Protein AF-A0A6P7U406-F1 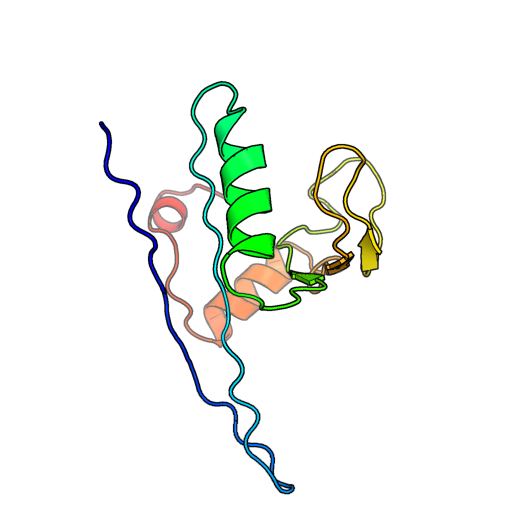(afdb_monomer_lite)

Foldseek 3Di:
DDDDDLDQPDFDFDDDPDDDGDGDRDRDDDDDDDPDDPVVLVVQVCVCPVPVDPAAADEDQDELPPDPDDDDQWDFDDPSHPGHIYHHPCHPPDPVNVVCVCVVVVPDDDCVVVVVDD

Organism: NCBI:txid2607531

Radius of gyration: 17.2 Å; chains: 1; bounding box: 44×40×39 Å

Secondary structure (DSSP, 8-state):
------------PPPPSSS---------------S--HHHHHHHHHHHHTT-----EEE----TTSSSSPPPSEEEPPTTS-S-EEE-TTTT--HHHHHHHHHHTTPPPPTTTTTT--

Sequence (118 aa):
MSAWKRQLVKSTNLTSSAGSLSKIEILILHISTGPEFPELTNFIQESFTKDNRKIKAVFMGTRGDDFEYSIAPFMPCDEGWPPLIRVNPILSWNYREVWNFIERYNIDQCQLYEMGFT

pLDDT: mean 71.99, std 19.68, range [31.45, 96.0]

Structure (mmCIF, N/CA/C/O backbone):
data_AF-A0A6P7U406-F1
#
_entry.id   AF-A0A6P7U406-F1
#
loop_
_atom_site.group_PDB
_atom_site.id
_atom_site.type_symbol
_atom_site.label_atom_id
_atom_site.label_alt_id
_atom_site.label_comp_id
_atom_site.label_asym_id
_atom_site.label_entity_id
_atom_site.label_seq_id
_atom_site.pdbx_PDB_ins_code
_atom_site.Cartn_x
_atom_site.Cartn_y
_atom_site.Cartn_z
_atom_site.occupancy
_atom_site.B_iso_or_equiv
_atom_site.auth_seq_id
_atom_site.auth_comp_id
_atom_site.auth_asym_id
_atom_site.auth_atom_id
_atom_site.pdbx_PDB_model_num
ATOM 1 N N . MET A 1 1 ? 5.596 28.192 9.012 1.00 35.38 1 MET A N 1
ATOM 2 C CA . MET A 1 1 ? 4.151 28.083 8.716 1.00 35.38 1 MET A CA 1
ATOM 3 C C . MET A 1 1 ? 3.992 27.565 7.298 1.00 35.38 1 MET A C 1
ATOM 5 O O . MET A 1 1 ? 4.041 28.347 6.361 1.00 35.38 1 MET A O 1
ATOM 9 N N . SER A 1 2 ? 3.850 26.255 7.133 1.00 31.45 2 SER A N 1
ATOM 10 C CA . SER A 1 2 ? 3.459 25.628 5.870 1.00 31.45 2 SER A CA 1
ATOM 11 C C . SER A 1 2 ? 2.228 24.777 6.161 1.00 31.45 2 SER A C 1
ATOM 13 O O . SER A 1 2 ? 2.194 23.989 7.104 1.00 31.45 2 SER A O 1
ATOM 15 N N . ALA A 1 3 ? 1.160 25.070 5.428 1.00 34.19 3 ALA A N 1
ATOM 16 C CA . ALA A 1 3 ? -0.174 24.551 5.653 1.00 34.19 3 ALA A CA 1
ATOM 17 C C . ALA A 1 3 ? -0.263 23.091 5.190 1.00 34.19 3 ALA A C 1
ATOM 19 O O . ALA A 1 3 ? -0.351 22.818 3.995 1.00 34.19 3 ALA A O 1
ATOM 20 N N . TRP A 1 4 ? -0.269 22.151 6.131 1.00 42.72 4 TRP A N 1
ATOM 21 C CA . TRP A 1 4 ? -0.556 20.751 5.833 1.00 42.72 4 TRP A CA 1
ATOM 22 C C . TRP A 1 4 ? -2.070 20.569 5.698 1.00 42.72 4 TRP A C 1
ATOM 24 O O . TRP A 1 4 ? -2.823 20.711 6.663 1.00 42.72 4 TRP A O 1
ATOM 34 N N . LYS A 1 5 ? -2.540 20.288 4.478 1.00 37.06 5 LYS A N 1
ATOM 35 C CA . LYS A 1 5 ? -3.949 19.976 4.223 1.00 37.06 5 LYS A CA 1
ATOM 36 C C . LYS A 1 5 ? -4.204 18.510 4.555 1.00 37.06 5 LYS A C 1
ATOM 38 O O . LYS A 1 5 ? -3.790 17.617 3.825 1.00 37.06 5 LYS A O 1
ATOM 43 N N . ARG A 1 6 ? -4.947 18.269 5.636 1.00 38.03 6 ARG A N 1
ATOM 44 C CA . ARG A 1 6 ? -5.640 16.999 5.871 1.00 38.03 6 ARG A CA 1
ATOM 45 C C . ARG A 1 6 ? -6.598 16.786 4.699 1.00 38.03 6 ARG A C 1
ATOM 47 O O . ARG A 1 6 ? -7.628 17.452 4.626 1.00 38.03 6 ARG A O 1
ATOM 54 N N . GLN A 1 7 ? -6.248 15.917 3.759 1.00 39.59 7 GLN A N 1
ATOM 55 C CA . GLN A 1 7 ? -7.119 15.625 2.628 1.00 39.59 7 GLN A CA 1
ATOM 56 C C . GLN A 1 7 ? -7.875 14.331 2.925 1.00 39.59 7 GLN A C 1
ATOM 58 O O . GLN A 1 7 ? -7.326 13.236 2.866 1.00 39.59 7 GLN A O 1
ATOM 63 N N . LEU A 1 8 ? -9.149 14.461 3.302 1.00 39.56 8 LEU A N 1
ATOM 64 C CA . LEU A 1 8 ? -10.094 13.346 3.270 1.00 39.56 8 LEU A CA 1
ATOM 65 C C . LEU A 1 8 ? -10.323 13.009 1.797 1.00 39.56 8 LEU A C 1
ATOM 67 O O . LEU A 1 8 ? -11.054 13.717 1.109 1.00 39.56 8 LEU A O 1
ATOM 71 N N . VAL A 1 9 ? -9.642 11.981 1.294 1.00 44.50 9 VAL A N 1
ATOM 72 C CA . VAL A 1 9 ? -9.626 11.718 -0.152 1.00 44.50 9 VAL A CA 1
ATOM 73 C C . VAL A 1 9 ? -10.913 11.055 -0.652 1.00 44.50 9 VAL A C 1
ATOM 75 O O . VAL A 1 9 ? -11.228 11.257 -1.815 1.00 44.50 9 VAL A O 1
ATOM 78 N N . LYS A 1 10 ? -11.707 10.364 0.182 1.00 44.69 10 LYS A N 1
ATOM 79 C CA . LYS A 1 10 ? -13.120 9.992 -0.076 1.00 44.69 10 LYS A CA 1
ATOM 80 C C . LYS A 1 10 ? -13.668 9.195 1.116 1.00 44.69 10 LYS A C 1
ATOM 82 O O . LYS A 1 10 ? -12.959 8.370 1.679 1.00 44.69 10 LYS A O 1
ATOM 87 N N . SER A 1 11 ? -14.935 9.405 1.477 1.00 42.41 11 SER A N 1
ATOM 88 C CA . SER A 1 11 ? -15.695 8.448 2.299 1.00 42.41 11 SER A CA 1
ATOM 89 C C . SER A 1 11 ? -16.702 7.739 1.398 1.00 42.41 11 SER A C 1
ATOM 91 O O . SER A 1 11 ? -17.264 8.354 0.494 1.00 42.41 11 SER A O 1
ATOM 93 N N . THR A 1 12 ? -16.884 6.437 1.581 1.00 41.16 12 THR A N 1
ATOM 94 C CA . THR A 1 12 ? -17.837 5.637 0.806 1.00 41.16 12 THR A CA 1
ATOM 95 C C . THR A 1 12 ? -18.588 4.732 1.760 1.00 41.16 12 THR A C 1
ATOM 97 O O . THR A 1 12 ? -17.993 4.095 2.624 1.00 41.16 12 THR A O 1
ATOM 100 N N . ASN A 1 13 ? -19.908 4.701 1.611 1.00 37.94 13 ASN A N 1
ATOM 101 C CA . ASN A 1 13 ? -20.766 3.810 2.373 1.00 37.94 13 ASN A CA 1
ATOM 102 C C . ASN A 1 13 ? -20.755 2.435 1.695 1.00 37.94 13 ASN A C 1
ATOM 104 O O . ASN A 1 13 ? -21.105 2.333 0.522 1.00 37.94 13 ASN A O 1
ATOM 108 N N . LEU A 1 14 ? -20.368 1.389 2.424 1.00 44.31 14 LEU A N 1
ATOM 109 C CA . LEU A 1 14 ? -20.543 0.004 1.989 1.00 44.31 14 LEU A CA 1
ATOM 110 C C . LEU A 1 14 ? -21.817 -0.549 2.636 1.00 44.31 14 LEU A C 1
ATOM 112 O O . LEU A 1 14 ? -22.000 -0.445 3.848 1.00 44.31 14 LEU A O 1
ATOM 116 N N . THR A 1 15 ? -22.720 -1.104 1.830 1.00 40.94 15 THR A N 1
ATOM 117 C CA . THR A 1 15 ? -23.987 -1.679 2.301 1.00 40.94 15 THR A CA 1
ATOM 118 C C . THR A 1 15 ? -23.813 -3.153 2.661 1.00 40.94 15 THR A C 1
ATOM 120 O O . THR A 1 15 ? -23.488 -3.965 1.798 1.00 40.94 15 THR A O 1
ATOM 123 N N . SER A 1 16 ? -24.077 -3.502 3.921 1.00 45.66 16 SER A N 1
ATOM 124 C CA . SER A 1 16 ? -24.303 -4.883 4.369 1.00 45.66 16 SER A CA 1
ATOM 125 C C . SER A 1 16 ? -25.785 -5.238 4.207 1.00 45.66 16 SER A C 1
ATOM 127 O O . SER A 1 16 ? -26.651 -4.434 4.550 1.00 45.66 16 SER A O 1
ATOM 129 N N . SER A 1 17 ? -26.086 -6.449 3.727 1.00 50.19 17 SER A N 1
ATOM 130 C CA . SER A 1 17 ? -27.452 -6.984 3.602 1.00 50.19 17 SER A CA 1
ATOM 131 C C . SER A 1 17 ? -28.094 -7.383 4.940 1.00 50.19 17 SER A C 1
ATOM 133 O O . SER A 1 17 ? -29.232 -7.845 4.955 1.00 50.19 17 SER A O 1
ATOM 135 N N . ALA A 1 18 ? -27.398 -7.210 6.066 1.00 52.69 18 ALA A N 1
ATOM 136 C CA . ALA A 1 18 ? -27.909 -7.504 7.398 1.00 52.69 18 ALA A CA 1
ATOM 137 C C . ALA A 1 18 ? -27.656 -6.315 8.340 1.00 52.69 18 ALA A C 1
ATOM 139 O O . ALA A 1 18 ? -26.512 -6.030 8.678 1.00 52.69 18 ALA A O 1
ATOM 140 N N . GLY A 1 19 ? -28.746 -5.632 8.712 1.00 50.22 19 GLY A N 1
ATOM 141 C CA . GLY A 1 19 ? -28.960 -4.832 9.928 1.00 50.22 19 GLY A CA 1
ATOM 142 C C . GLY A 1 19 ? -27.799 -4.018 10.526 1.00 50.22 19 GLY A C 1
ATOM 143 O O . GLY A 1 19 ? -26.870 -4.570 11.098 1.00 50.22 19 GLY A O 1
ATOM 144 N N . SER A 1 20 ? -28.001 -2.694 10.567 1.00 47.62 20 SER A N 1
ATOM 145 C CA . SER A 1 20 ? -27.141 -1.632 11.127 1.00 47.62 20 SER A CA 1
ATOM 146 C C . SER A 1 20 ? -25.948 -1.225 10.251 1.00 47.62 20 SER A C 1
ATOM 148 O O . SER A 1 20 ? -24.982 -1.959 10.063 1.00 47.62 20 SER A O 1
ATOM 150 N N . LEU A 1 21 ? -26.031 -0.002 9.714 1.00 47.56 21 LEU A N 1
ATOM 151 C CA . LEU A 1 21 ? -24.989 0.645 8.919 1.00 47.56 21 LEU A CA 1
ATOM 152 C C . LEU A 1 21 ? -23.843 1.080 9.838 1.00 47.56 21 LEU A C 1
ATOM 154 O O . LEU A 1 21 ? -23.896 2.147 10.450 1.00 47.56 21 LEU A O 1
ATOM 158 N N . SER A 1 22 ? -22.775 0.292 9.911 1.00 54.91 22 SER A N 1
ATOM 159 C CA . SER A 1 22 ? -21.491 0.813 10.368 1.00 54.91 22 SER A CA 1
ATOM 160 C C . SER A 1 22 ? -20.854 1.598 9.218 1.00 54.91 22 SER A C 1
ATOM 162 O O . SER A 1 22 ? -20.462 1.049 8.191 1.00 54.91 22 SER A O 1
ATOM 164 N N . LYS A 1 23 ? -20.781 2.923 9.364 1.00 57.81 23 LYS A N 1
ATOM 165 C CA . LYS A 1 23 ? -20.050 3.782 8.428 1.00 57.81 23 LYS A CA 1
ATOM 166 C C . LYS A 1 23 ? -18.564 3.410 8.486 1.00 57.81 23 LYS A C 1
ATOM 168 O O . LYS A 1 23 ? -17.930 3.585 9.524 1.00 57.81 23 LYS A O 1
ATOM 173 N N . ILE A 1 24 ? -18.014 2.901 7.385 1.00 60.81 24 ILE A N 1
ATOM 174 C CA . ILE A 1 24 ? -16.574 2.655 7.249 1.00 60.81 24 ILE A CA 1
ATOM 175 C C . ILE A 1 24 ? -15.941 3.928 6.685 1.00 60.81 24 ILE A C 1
ATOM 177 O O . ILE A 1 24 ? -16.192 4.315 5.546 1.00 60.81 24 ILE A O 1
ATOM 181 N N . GLU A 1 25 ? -15.128 4.603 7.492 1.00 64.50 25 GLU A N 1
ATOM 182 C CA . GLU A 1 25 ? -14.325 5.737 7.039 1.00 64.50 25 GLU A CA 1
ATOM 183 C C . GLU A 1 25 ? -12.909 5.259 6.722 1.00 64.50 25 GLU A C 1
ATOM 185 O O . GLU A 1 25 ? -12.168 4.856 7.618 1.00 64.50 25 GLU A O 1
AT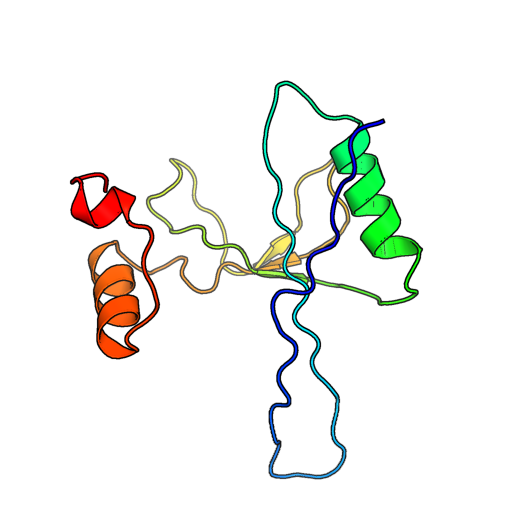OM 190 N N . ILE A 1 26 ? -12.529 5.308 5.442 1.00 65.94 26 ILE A N 1
ATOM 191 C CA . ILE A 1 26 ? -11.154 5.035 5.020 1.00 65.94 26 ILE A CA 1
ATOM 192 C C . ILE A 1 26 ? -10.332 6.297 5.274 1.00 65.94 26 ILE A C 1
ATOM 194 O O . ILE A 1 26 ? -10.532 7.332 4.635 1.00 65.94 26 ILE A O 1
ATOM 198 N N . LEU A 1 27 ? -9.408 6.215 6.228 1.00 67.50 27 LEU A N 1
ATOM 199 C CA . LEU A 1 27 ? -8.415 7.255 6.454 1.00 67.50 27 LEU A CA 1
ATOM 200 C C . LEU A 1 27 ? -7.209 6.977 5.553 1.00 67.50 27 LEU A C 1
ATOM 202 O O . LEU A 1 27 ? -6.539 5.961 5.718 1.00 67.50 27 LEU A O 1
ATOM 206 N N . ILE A 1 28 ? -6.934 7.881 4.614 1.00 68.69 28 ILE A N 1
ATOM 207 C CA . ILE A 1 28 ? -5.723 7.834 3.792 1.00 68.69 28 ILE A CA 1
ATOM 208 C C . ILE A 1 28 ? -4.679 8.729 4.450 1.00 68.69 28 ILE A C 1
ATOM 210 O O . ILE A 1 28 ? -4.902 9.927 4.632 1.00 68.69 28 ILE A O 1
ATOM 214 N N . LEU A 1 29 ? -3.548 8.132 4.813 1.00 66.12 29 LEU A N 1
ATOM 215 C CA . LEU A 1 29 ? -2.376 8.842 5.294 1.00 66.12 29 LEU A CA 1
ATOM 216 C C . LEU A 1 29 ? -1.358 8.926 4.157 1.00 66.12 29 LEU A C 1
ATOM 218 O O . LEU A 1 29 ? -0.819 7.910 3.735 1.00 66.12 29 LEU A O 1
ATOM 222 N N . HIS A 1 30 ? -1.103 10.138 3.670 1.00 65.50 30 HIS A N 1
ATOM 223 C CA . HIS A 1 30 ? -0.039 10.409 2.712 1.00 65.50 30 HIS A CA 1
ATOM 224 C C . HIS A 1 30 ? 1.126 11.090 3.431 1.00 65.50 30 HIS A C 1
ATOM 226 O O . HIS A 1 30 ? 0.952 12.164 4.010 1.00 65.50 30 HIS A O 1
ATOM 232 N N . ILE A 1 31 ? 2.301 10.464 3.396 1.00 63.25 31 ILE A N 1
ATOM 233 C CA . ILE A 1 31 ? 3.533 11.002 3.975 1.00 63.25 31 ILE A CA 1
ATOM 234 C C . ILE A 1 31 ? 4.393 11.493 2.813 1.00 63.25 31 ILE A C 1
ATOM 236 O O . ILE A 1 31 ? 4.906 10.693 2.039 1.00 63.25 31 ILE A O 1
ATOM 240 N N . SER A 1 32 ? 4.533 12.812 2.677 1.00 54.66 32 SER A N 1
ATOM 241 C CA . SER A 1 32 ? 5.446 13.418 1.703 1.00 54.66 32 SER A CA 1
ATOM 242 C C . SER A 1 32 ? 6.791 13.645 2.382 1.00 54.66 32 SER A C 1
ATOM 244 O O . SER A 1 32 ? 6.872 14.426 3.328 1.00 54.66 32 SER A O 1
ATOM 246 N N . THR A 1 33 ? 7.845 12.972 1.930 1.00 55.75 33 THR A N 1
ATOM 247 C CA . THR A 1 33 ? 9.172 13.070 2.550 1.00 55.75 33 THR A CA 1
ATOM 248 C C . THR A 1 33 ? 9.946 14.307 2.080 1.00 55.75 33 THR A C 1
ATOM 250 O O . THR A 1 33 ? 10.140 14.506 0.883 1.00 55.75 33 THR A O 1
ATOM 253 N N . GLY A 1 34 ? 10.436 15.092 3.041 1.00 54.91 34 GLY A N 1
ATOM 254 C CA . GLY A 1 34 ? 11.758 15.743 3.023 1.00 54.91 34 GLY A CA 1
ATOM 255 C C . GLY A 1 34 ? 12.670 15.076 4.082 1.00 54.91 34 GLY A C 1
ATOM 256 O O . GLY A 1 34 ? 12.240 14.079 4.667 1.00 54.91 34 GLY A O 1
ATOM 257 N N . PRO A 1 35 ? 13.892 15.577 4.353 1.00 46.16 35 PRO A N 1
ATOM 258 C CA . PRO A 1 35 ? 14.841 14.912 5.252 1.00 46.16 35 PRO A CA 1
ATOM 259 C C . PRO A 1 35 ? 14.358 14.982 6.710 1.00 46.16 35 PRO A C 1
ATOM 261 O O . PRO A 1 35 ? 14.094 16.074 7.191 1.00 46.16 35 PRO A O 1
ATOM 264 N N . GLU A 1 36 ? 14.243 13.813 7.353 1.00 51.97 36 GLU A N 1
ATOM 265 C CA . GLU A 1 36 ? 13.954 13.533 8.778 1.00 51.97 36 GLU A CA 1
ATOM 266 C C . GLU A 1 36 ? 12.841 14.350 9.474 1.00 51.97 36 GLU A C 1
ATOM 268 O O . GLU A 1 36 ? 12.947 15.554 9.669 1.00 51.97 36 GLU A O 1
ATOM 273 N N . PHE A 1 37 ? 11.783 13.672 9.948 1.00 54.72 37 PHE A N 1
ATOM 274 C CA . PHE A 1 37 ? 10.611 14.337 10.541 1.00 54.72 37 PHE A CA 1
ATOM 275 C C . PHE A 1 37 ? 10.225 13.794 11.929 1.00 54.72 37 PHE A C 1
ATOM 277 O O . PHE A 1 37 ? 9.384 12.895 12.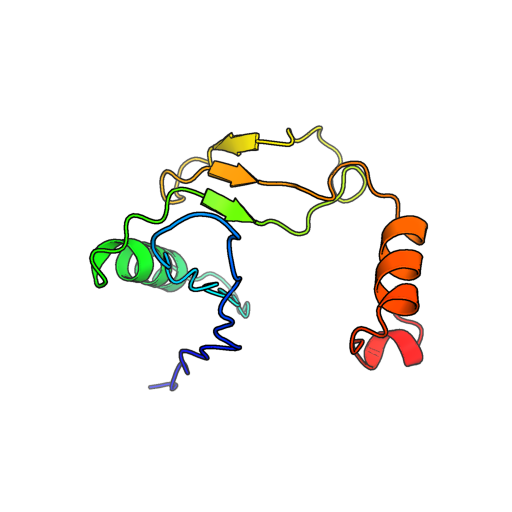027 1.00 54.72 37 PHE A O 1
ATOM 284 N N . PRO A 1 38 ? 10.729 14.390 13.023 1.00 56.97 38 PRO A N 1
ATOM 285 C CA . PRO A 1 38 ? 10.132 14.272 14.360 1.00 56.97 38 PRO A CA 1
ATOM 286 C C . PRO A 1 38 ? 8.624 14.605 14.381 1.00 56.97 38 PRO A C 1
ATOM 288 O O . PRO A 1 38 ? 7.855 14.072 15.180 1.00 56.97 38 PRO A O 1
ATOM 291 N N . GLU A 1 39 ? 8.166 15.458 13.464 1.00 55.75 39 GLU A N 1
ATOM 292 C CA . GLU A 1 39 ? 6.769 15.857 13.296 1.00 55.75 39 GLU A CA 1
ATOM 293 C C . GLU A 1 39 ? 5.894 14.753 12.697 1.00 55.75 39 GLU A C 1
ATOM 295 O O . GLU A 1 39 ? 4.683 14.762 12.920 1.00 55.75 39 GLU A O 1
ATOM 300 N N . LEU A 1 40 ? 6.474 13.788 11.975 1.00 57.91 40 LEU A N 1
ATOM 301 C CA . LEU A 1 40 ? 5.742 12.624 11.475 1.00 57.91 40 LEU A CA 1
ATOM 302 C C . LEU A 1 40 ? 5.295 11.747 12.644 1.00 57.91 40 LEU A C 1
ATOM 304 O O . LEU A 1 40 ? 4.125 11.375 12.712 1.00 57.91 40 LEU A O 1
ATOM 308 N N . THR A 1 41 ? 6.196 11.488 13.593 1.00 57.56 41 THR A N 1
ATOM 309 C CA . THR A 1 41 ? 5.888 10.772 14.837 1.00 57.56 41 THR A CA 1
ATOM 310 C C . THR A 1 41 ? 4.772 11.480 15.600 1.00 57.56 41 THR A C 1
ATOM 312 O O . THR A 1 41 ? 3.791 10.840 15.980 1.00 57.56 41 THR A O 1
ATOM 315 N N . ASN A 1 42 ? 4.845 12.811 15.723 1.00 61.47 42 ASN A N 1
ATOM 316 C CA . ASN A 1 42 ? 3.798 13.604 16.372 1.00 61.47 42 ASN A CA 1
ATOM 317 C C . ASN A 1 42 ? 2.469 13.563 15.609 1.00 61.47 42 ASN A C 1
ATOM 319 O O . ASN A 1 42 ? 1.430 13.369 16.226 1.00 61.47 42 ASN A O 1
ATOM 323 N N . PHE A 1 43 ? 2.465 13.697 14.281 1.00 61.22 43 PHE A N 1
ATOM 324 C CA . PHE A 1 43 ? 1.241 13.650 13.474 1.00 61.22 43 PHE A CA 1
ATOM 325 C C . PHE A 1 43 ? 0.553 12.292 13.566 1.00 61.22 43 PHE A C 1
ATOM 327 O O . PHE A 1 43 ? -0.669 12.213 13.699 1.00 61.22 43 PHE A O 1
ATOM 334 N N . ILE A 1 44 ? 1.340 11.226 13.468 1.00 60.88 44 ILE A N 1
ATOM 335 C CA . ILE A 1 44 ? 0.883 9.860 13.641 1.00 60.88 44 ILE A CA 1
ATOM 336 C C . ILE A 1 44 ? 0.237 9.774 15.031 1.00 60.88 44 ILE A C 1
ATOM 338 O O . ILE A 1 44 ? -0.963 9.530 15.136 1.00 60.88 44 ILE A O 1
ATOM 342 N N . GLN A 1 45 ? 0.980 10.093 16.089 1.00 59.97 45 GLN A N 1
ATOM 343 C CA . GLN A 1 45 ? 0.505 10.023 17.469 1.00 59.97 45 GLN A CA 1
ATOM 344 C C . GLN A 1 45 ? -0.742 10.892 17.721 1.00 59.97 45 GLN A C 1
ATOM 346 O O . GLN A 1 45 ? -1.687 10.432 18.361 1.00 59.97 45 GLN A O 1
ATOM 351 N N . GLU A 1 46 ? -0.822 12.098 17.155 1.00 61.47 46 GLU A N 1
ATOM 352 C CA . GLU A 1 46 ? -1.994 12.980 17.204 1.00 61.47 46 GLU A CA 1
ATOM 353 C C . GLU A 1 46 ? -3.186 12.420 16.422 1.00 61.47 46 GLU A C 1
ATOM 355 O O . GLU A 1 46 ? -4.315 12.485 16.899 1.00 61.47 46 GLU A O 1
ATOM 360 N N . SER A 1 47 ? -2.965 11.827 15.250 1.00 59.62 47 SER A N 1
ATOM 361 C CA . SER A 1 47 ? -4.025 11.215 14.438 1.00 59.62 47 SER A CA 1
ATOM 362 C C . SER A 1 47 ? -4.647 9.997 15.122 1.00 59.62 47 SER A C 1
ATOM 364 O O . SER A 1 47 ? -5.842 9.752 14.953 1.00 59.62 47 SER A O 1
ATOM 366 N N . PHE A 1 48 ? -3.869 9.271 15.933 1.00 56.88 48 PHE A N 1
ATOM 367 C CA . PHE A 1 48 ? -4.358 8.157 16.752 1.00 56.88 48 PHE A CA 1
ATOM 368 C C . PHE A 1 48 ? -5.002 8.606 18.077 1.00 56.88 48 PHE A C 1
ATOM 370 O O . PHE A 1 48 ? -5.799 7.855 18.636 1.00 56.88 48 PHE A O 1
ATOM 377 N N . THR A 1 49 ? -4.706 9.813 18.579 1.00 52.84 49 THR A N 1
ATOM 378 C CA . THR A 1 49 ? -5.162 10.280 19.907 1.00 52.84 49 THR A CA 1
ATOM 379 C C . THR A 1 49 ? -6.258 11.353 19.875 1.00 52.84 49 THR A C 1
ATOM 381 O O . THR A 1 49 ? -7.163 11.296 20.704 1.00 52.84 49 THR A O 1
ATOM 384 N N . LYS A 1 50 ? -6.249 12.305 18.927 1.00 50.31 50 LYS A N 1
ATOM 385 C CA . LYS A 1 50 ? -7.189 13.452 18.906 1.00 50.31 50 LYS A CA 1
ATOM 386 C C . LYS A 1 50 ? -8.630 13.090 18.551 1.00 50.31 50 LYS A C 1
ATOM 388 O O . LYS A 1 50 ? -9.541 13.749 19.034 1.00 50.31 50 LYS A O 1
ATOM 393 N N . ASP A 1 51 ? -8.853 12.082 17.709 1.00 52.41 51 ASP A N 1
ATOM 394 C CA . ASP A 1 51 ? -10.195 11.789 17.173 1.00 52.41 51 ASP A CA 1
ATOM 395 C C . ASP A 1 51 ? -10.966 10.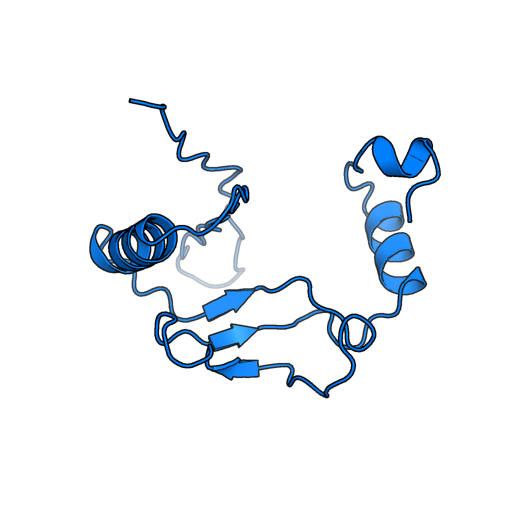714 17.957 1.00 52.41 51 ASP A C 1
ATOM 397 O O . ASP A 1 51 ? -12.055 10.318 17.546 1.00 52.41 51 ASP A O 1
ATOM 401 N N . ASN A 1 52 ? -10.409 10.187 19.058 1.00 51.09 52 ASN A N 1
ATOM 402 C CA . ASN A 1 52 ? -10.980 9.073 19.837 1.00 51.09 52 ASN A CA 1
ATOM 403 C C . ASN A 1 52 ? -11.298 7.804 19.000 1.00 51.09 52 ASN A C 1
ATOM 405 O O . ASN A 1 52 ? -11.941 6.861 19.470 1.00 51.09 52 ASN A O 1
ATOM 409 N N . ARG A 1 53 ? -10.838 7.762 17.741 1.00 61.00 53 ARG A N 1
ATOM 410 C CA . ARG A 1 53 ? -10.969 6.637 16.818 1.00 61.00 53 ARG A CA 1
ATOM 411 C C . ARG A 1 53 ? -9.838 5.661 17.109 1.00 61.00 53 ARG A C 1
ATOM 413 O O . ARG A 1 53 ? -8.682 5.928 16.805 1.00 61.00 53 ARG A O 1
ATOM 420 N N . LYS A 1 54 ? -10.178 4.511 17.695 1.00 68.56 54 LYS A N 1
ATOM 421 C CA . LYS A 1 54 ? -9.238 3.407 17.943 1.00 68.56 54 LYS A CA 1
ATOM 422 C C . LYS A 1 54 ? -8.874 2.728 16.620 1.00 68.56 54 LYS A C 1
ATOM 424 O O . LYS A 1 54 ? -9.421 1.674 16.300 1.00 68.56 54 LYS A O 1
ATOM 429 N N . ILE A 1 55 ? -7.996 3.343 15.831 1.00 74.94 55 ILE A N 1
ATOM 430 C CA . ILE A 1 55 ? -7.419 2.695 14.651 1.00 74.94 55 ILE A CA 1
ATOM 431 C C . ILE A 1 55 ? -6.510 1.570 15.156 1.00 74.94 55 ILE A C 1
ATOM 433 O O . ILE A 1 55 ? -5.653 1.795 16.005 1.00 74.94 55 ILE A O 1
ATOM 437 N N . LYS A 1 56 ? -6.743 0.347 14.675 1.00 82.00 56 LYS A N 1
ATOM 438 C CA . LYS A 1 56 ? -6.027 -0.863 15.124 1.00 82.00 56 LYS A CA 1
ATOM 439 C C . LYS A 1 56 ? -5.068 -1.417 14.075 1.00 82.00 56 LYS A C 1
ATOM 441 O O . LYS A 1 56 ? -4.191 -2.210 14.401 1.00 82.00 56 LYS A O 1
ATOM 446 N N . ALA A 1 57 ? -5.273 -1.040 12.819 1.00 85.88 57 ALA A N 1
ATOM 447 C CA . ALA A 1 57 ? -4.564 -1.601 11.688 1.00 85.88 57 ALA A CA 1
ATOM 448 C C . ALA A 1 57 ? -4.406 -0.566 10.575 1.00 85.88 57 ALA A C 1
ATOM 450 O O . ALA A 1 57 ? -5.214 0.359 10.459 1.00 85.88 57 ALA A O 1
ATOM 451 N N . VAL A 1 58 ? -3.380 -0.761 9.756 1.00 87.12 58 VAL A N 1
ATOM 452 C CA . VAL A 1 58 ? -3.082 0.033 8.566 1.00 87.12 58 VAL A CA 1
ATOM 453 C C . VAL A 1 58 ? -2.850 -0.908 7.387 1.00 87.12 58 VAL A C 1
ATOM 455 O O . VAL A 1 58 ? -2.169 -1.925 7.526 1.00 87.12 58 VAL A O 1
ATOM 458 N N . PHE A 1 59 ? -3.439 -0.586 6.236 1.00 90.81 59 PHE A N 1
ATOM 459 C CA . PHE A 1 59 ? -3.152 -1.295 4.993 1.00 90.81 59 PHE A CA 1
ATOM 460 C C . PHE A 1 59 ? -1.870 -0.754 4.375 1.00 90.81 59 PHE A C 1
ATOM 462 O O . PHE A 1 59 ? -1.701 0.457 4.250 1.00 90.81 59 PHE A O 1
ATOM 469 N N . MET A 1 60 ? -1.004 -1.666 3.961 1.00 90.31 60 MET A N 1
ATOM 470 C CA . MET A 1 60 ? 0.264 -1.366 3.316 1.00 90.31 60 MET A CA 1
ATOM 471 C C . MET A 1 60 ? 0.243 -1.904 1.884 1.00 90.31 60 MET A C 1
ATOM 473 O O . MET A 1 60 ? -0.277 -2.990 1.629 1.00 90.31 60 MET A O 1
ATOM 477 N N . GLY A 1 61 ? 0.818 -1.147 0.951 1.00 90.38 61 GLY A N 1
ATOM 478 C CA . GLY A 1 61 ? 0.941 -1.529 -0.461 1.00 90.38 61 GLY A CA 1
ATOM 479 C C . GLY A 1 61 ? 2.185 -2.362 -0.780 1.00 90.38 61 GLY A C 1
ATOM 480 O O . GLY A 1 61 ? 2.583 -2.411 -1.935 1.00 90.38 61 GLY A O 1
ATOM 481 N N . THR A 1 62 ? 2.828 -2.954 0.226 1.00 91.44 62 THR A N 1
ATOM 482 C CA . THR A 1 62 ? 4.079 -3.699 0.060 1.00 91.44 62 THR A CA 1
ATOM 483 C C . THR A 1 62 ? 3.838 -5.091 -0.525 1.00 91.44 62 THR A C 1
ATOM 485 O O . THR A 1 62 ? 2.953 -5.822 -0.067 1.00 91.44 62 THR A O 1
ATOM 488 N N . ARG A 1 63 ? 4.670 -5.471 -1.495 1.00 93.25 63 ARG A N 1
ATOM 489 C CA . ARG A 1 63 ? 4.728 -6.791 -2.132 1.00 93.25 63 ARG A CA 1
ATOM 490 C C . ARG A 1 63 ? 5.949 -7.578 -1.659 1.00 93.25 63 ARG A C 1
ATOM 492 O O . ARG A 1 63 ? 6.898 -7.021 -1.113 1.00 93.25 63 ARG A O 1
ATOM 499 N N . GLY A 1 64 ? 5.915 -8.894 -1.847 1.00 90.25 64 GLY A N 1
ATOM 500 C CA . GLY A 1 64 ? 6.960 -9.795 -1.356 1.00 90.25 64 GLY A CA 1
ATOM 501 C C . GLY A 1 64 ? 8.319 -9.606 -2.032 1.00 90.25 64 GLY A C 1
ATOM 502 O O . GLY A 1 64 ? 9.323 -10.029 -1.476 1.00 90.25 64 GLY A O 1
ATOM 503 N N . ASP A 1 65 ? 8.348 -8.974 -3.204 1.00 87.38 65 ASP A N 1
ATOM 504 C CA . ASP A 1 65 ? 9.542 -8.644 -3.984 1.00 87.38 65 ASP A CA 1
ATOM 505 C C . ASP A 1 65 ? 10.051 -7.208 -3.754 1.00 87.38 65 ASP A C 1
ATOM 507 O O . ASP A 1 65 ? 11.075 -6.840 -4.324 1.00 87.38 65 ASP A O 1
ATOM 511 N N . ASP A 1 66 ? 9.384 -6.401 -2.918 1.00 88.56 66 ASP A N 1
ATOM 512 C CA . ASP A 1 66 ? 9.808 -5.019 -2.639 1.00 88.56 66 ASP A CA 1
ATOM 513 C C . ASP A 1 66 ? 10.967 -4.942 -1.618 1.00 88.56 66 ASP A C 1
ATOM 515 O O . ASP A 1 66 ? 11.650 -3.921 -1.531 1.00 88.56 66 ASP A O 1
ATOM 519 N N . PHE A 1 67 ? 11.203 -6.005 -0.836 1.00 82.44 67 PHE A N 1
ATOM 520 C CA . PHE A 1 67 ? 12.251 -6.071 0.190 1.00 82.44 67 PHE A CA 1
ATOM 521 C C . PHE A 1 67 ? 13.023 -7.393 0.137 1.00 82.44 67 PHE A C 1
ATOM 523 O O . PHE A 1 67 ? 12.483 -8.435 -0.220 1.00 82.44 67 PHE A O 1
ATOM 530 N N . GLU A 1 68 ? 14.286 -7.372 0.574 1.00 76.00 68 GLU A N 1
ATOM 531 C CA . GLU A 1 68 ? 15.137 -8.572 0.649 1.00 76.00 68 GLU A CA 1
ATOM 532 C C . GLU A 1 68 ? 14.719 -9.552 1.766 1.00 76.00 68 GLU A C 1
ATOM 534 O O . GLU A 1 68 ? 15.168 -10.698 1.794 1.00 76.00 68 GLU A O 1
ATOM 539 N N . TYR A 1 69 ? 13.864 -9.122 2.699 1.00 81.81 69 TYR A N 1
ATOM 540 C CA . TYR A 1 69 ? 13.422 -9.907 3.851 1.00 81.81 69 TYR A CA 1
ATOM 541 C C . TYR A 1 69 ? 11.936 -10.271 3.782 1.00 81.81 69 TYR A C 1
ATOM 543 O O . TYR A 1 69 ? 11.091 -9.498 3.333 1.00 81.81 69 TYR A O 1
ATOM 551 N N . SER A 1 70 ? 11.604 -11.458 4.300 1.00 80.75 70 SER A N 1
ATOM 552 C CA . SER A 1 70 ? 10.224 -11.942 4.363 1.00 80.75 70 SER A CA 1
ATOM 553 C C . SER A 1 70 ? 9.417 -11.147 5.388 1.00 80.75 70 SER A C 1
ATOM 555 O O . SER A 1 70 ? 9.687 -11.204 6.587 1.00 80.75 70 SER A O 1
ATOM 557 N N . ILE A 1 71 ? 8.370 -10.472 4.925 1.00 89.25 71 ILE A N 1
ATOM 558 C CA . ILE A 1 71 ? 7.338 -9.864 5.774 1.00 89.25 71 ILE A CA 1
ATOM 559 C C . ILE A 1 71 ? 6.106 -10.773 5.843 1.00 89.25 71 ILE A C 1
ATOM 561 O O . ILE A 1 71 ? 5.918 -11.647 4.998 1.00 89.25 71 ILE A O 1
ATOM 565 N N . ALA A 1 72 ? 5.271 -10.603 6.869 1.00 92.12 72 ALA A N 1
ATOM 566 C CA . ALA A 1 72 ? 4.060 -11.404 7.048 1.00 92.12 72 ALA A CA 1
ATOM 567 C C . ALA A 1 72 ? 2.807 -10.646 6.568 1.00 92.12 72 ALA A C 1
ATOM 569 O O . ALA A 1 72 ? 2.779 -9.413 6.623 1.00 92.12 72 ALA A O 1
ATOM 570 N N . PRO A 1 73 ? 1.725 -11.346 6.167 1.00 93.81 73 PRO A N 1
ATOM 571 C CA . PRO A 1 73 ? 0.457 -10.701 5.809 1.00 93.81 73 PRO A CA 1
ATOM 572 C C . PRO A 1 73 ? -0.115 -9.814 6.926 1.00 93.81 73 PRO A C 1
ATOM 574 O O . PRO A 1 73 ? -0.728 -8.786 6.645 1.00 93.81 73 PRO A O 1
ATOM 577 N N . PHE A 1 74 ? 0.124 -10.196 8.184 1.00 95.12 74 PHE A N 1
ATOM 578 C CA . PHE A 1 74 ? -0.222 -9.434 9.380 1.00 95.12 74 PHE A CA 1
ATOM 579 C C . PHE A 1 74 ? 0.989 -9.379 10.302 1.00 95.12 74 PHE A C 1
ATOM 581 O O . PHE A 1 74 ? 1.507 -10.423 10.697 1.00 95.12 74 PHE A O 1
ATOM 588 N N . MET A 1 75 ? 1.425 -8.180 10.674 1.00 93.44 75 MET A N 1
ATOM 589 C CA . MET A 1 75 ? 2.522 -8.018 11.628 1.00 93.44 75 MET A CA 1
ATOM 590 C C . MET A 1 75 ? 2.408 -6.696 12.385 1.00 93.44 75 MET A C 1
ATOM 592 O O . MET A 1 75 ? 1.884 -5.732 11.828 1.00 93.44 75 MET A O 1
ATOM 596 N N . PRO A 1 76 ? 2.883 -6.605 13.636 1.00 90.88 76 PRO A N 1
ATOM 597 C CA . PRO A 1 76 ? 2.958 -5.324 14.326 1.00 90.88 76 PRO A CA 1
ATOM 598 C C . PRO A 1 76 ? 3.869 -4.343 13.571 1.00 90.88 76 PRO A C 1
ATOM 600 O O . PRO A 1 76 ? 4.767 -4.749 12.822 1.00 90.88 76 PRO A O 1
ATOM 603 N N . CYS A 1 77 ? 3.624 -3.046 13.746 1.00 86.12 77 CYS A N 1
ATOM 604 C CA . CYS A 1 77 ? 4.607 -2.027 13.392 1.00 86.12 77 CYS A CA 1
ATOM 605 C C . CYS A 1 77 ? 5.878 -2.180 14.240 1.00 86.12 77 CYS A C 1
ATOM 607 O O . CYS A 1 77 ? 5.834 -2.718 15.349 1.00 86.12 77 CYS A O 1
ATOM 609 N N . ASP A 1 78 ? 6.997 -1.705 13.698 1.00 84.56 78 ASP A N 1
ATOM 610 C CA . ASP A 1 78 ? 8.298 -1.771 14.363 1.00 84.56 78 ASP A CA 1
ATOM 611 C C . ASP A 1 78 ? 8.368 -0.801 15.556 1.00 84.56 78 ASP A C 1
ATOM 613 O O . ASP A 1 78 ? 7.562 0.127 15.683 1.00 84.56 78 ASP A O 1
ATOM 617 N N . GLU A 1 79 ? 9.339 -1.011 16.444 1.00 79.62 79 GLU A N 1
ATOM 618 C CA . GLU A 1 79 ? 9.558 -0.135 17.596 1.00 79.62 79 GLU A CA 1
ATOM 619 C C . GLU A 1 79 ? 9.791 1.321 17.148 1.00 79.62 79 GLU A C 1
ATOM 621 O O . GLU A 1 79 ? 10.463 1.587 16.152 1.00 79.62 79 GLU A O 1
ATOM 626 N N . GLY A 1 80 ? 9.183 2.275 17.858 1.00 73.12 80 GLY A N 1
ATOM 627 C CA . GLY A 1 80 ? 9.176 3.695 17.480 1.00 73.12 80 GLY A CA 1
ATOM 628 C C . GLY A 1 80 ? 7.971 4.126 16.632 1.00 73.12 80 GLY A C 1
ATOM 629 O O . GLY A 1 80 ? 7.700 5.322 16.534 1.00 73.12 80 GLY A O 1
ATOM 630 N N . TRP A 1 81 ? 7.193 3.182 16.093 1.00 79.06 81 TRP A N 1
ATOM 631 C CA . TRP A 1 81 ? 5.884 3.445 15.484 1.00 79.06 81 TRP A CA 1
ATOM 632 C C . TRP A 1 81 ? 4.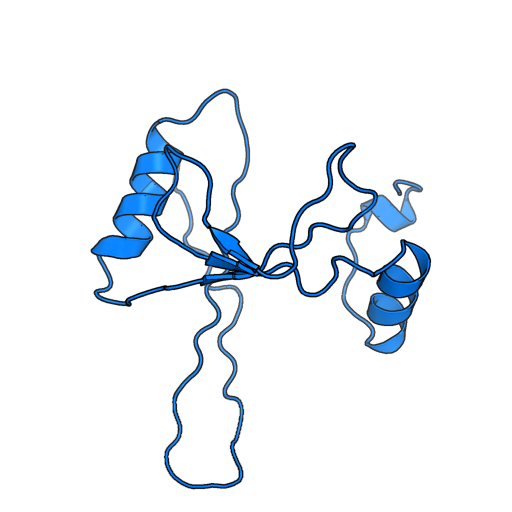741 3.179 16.477 1.00 79.06 81 TRP A C 1
ATOM 634 O O . TRP A 1 81 ? 4.933 2.492 17.484 1.00 79.06 81 TRP A O 1
ATOM 644 N N . PRO A 1 82 ? 3.516 3.687 16.231 1.00 77.69 82 PRO A N 1
ATOM 645 C CA . PRO A 1 82 ? 2.380 3.354 17.078 1.00 77.69 82 PRO A CA 1
ATOM 646 C C . PRO A 1 82 ? 2.070 1.858 17.034 1.00 77.69 82 PRO A C 1
ATOM 648 O O . PRO A 1 82 ? 2.302 1.214 16.007 1.00 77.69 82 PRO A O 1
ATOM 651 N N . PRO A 1 83 ? 1.460 1.320 18.104 1.00 80.50 83 PRO A N 1
ATOM 652 C CA . PRO A 1 83 ? 1.154 -0.100 18.233 1.00 80.50 83 PRO A CA 1
ATOM 653 C C . PRO A 1 83 ? -0.039 -0.496 17.348 1.00 80.50 83 PRO A C 1
ATOM 655 O O . PRO A 1 83 ? -1.155 -0.718 17.820 1.00 80.50 83 PRO A O 1
ATOM 658 N N . LEU A 1 84 ? 0.197 -0.556 16.041 1.00 85.69 84 LEU A N 1
ATOM 659 C CA . LEU A 1 84 ? -0.763 -0.933 15.008 1.00 85.69 84 LEU A CA 1
ATOM 660 C C . LEU A 1 84 ? -0.351 -2.254 14.371 1.00 85.69 84 LEU A C 1
ATOM 662 O O . LEU A 1 84 ? 0.813 -2.648 14.403 1.00 85.69 84 LEU A O 1
ATOM 666 N N . ILE A 1 85 ? -1.316 -2.905 13.729 1.00 90.38 85 ILE A N 1
ATOM 667 C CA . ILE A 1 85 ? -1.061 -4.048 12.856 1.00 90.38 85 ILE A CA 1
ATOM 668 C C . ILE A 1 85 ? -0.908 -3.544 11.414 1.00 90.38 85 ILE A C 1
ATOM 670 O O . ILE A 1 85 ? -1.835 -2.952 10.859 1.00 90.38 85 ILE A O 1
ATOM 674 N N . ARG A 1 86 ? 0.240 -3.811 10.790 1.00 92.12 86 ARG A N 1
ATOM 675 C CA . ARG A 1 86 ? 0.421 -3.743 9.336 1.00 92.12 86 ARG A CA 1
ATOM 676 C C . ARG A 1 86 ? -0.332 -4.903 8.694 1.00 92.12 86 ARG A C 1
ATOM 678 O O . ARG A 1 86 ? -0.132 -6.057 9.075 1.00 92.12 86 ARG A O 1
ATOM 685 N N . VAL A 1 87 ? -1.186 -4.586 7.728 1.00 94.31 87 VAL A N 1
ATOM 686 C CA . VAL A 1 87 ? -1.912 -5.549 6.897 1.00 94.31 87 VAL A CA 1
ATOM 687 C C . VAL A 1 87 ? -1.405 -5.408 5.466 1.00 94.31 87 VAL A C 1
ATOM 689 O O . VAL A 1 87 ? -1.562 -4.344 4.870 1.00 94.31 87 VAL A O 1
ATOM 692 N N . ASN A 1 88 ? -0.815 -6.470 4.919 1.00 93.81 88 ASN A N 1
ATOM 693 C CA . ASN A 1 88 ? -0.201 -6.502 3.587 1.00 93.81 88 ASN A CA 1
ATOM 694 C C . ASN A 1 88 ? -1.057 -7.364 2.629 1.00 93.81 88 ASN A C 1
ATOM 696 O O . ASN A 1 88 ? -0.730 -8.528 2.392 1.00 93.81 88 ASN A O 1
ATOM 700 N N . PRO A 1 89 ? -2.191 -6.855 2.107 1.00 95.00 89 PRO A N 1
ATOM 701 C CA . PRO A 1 89 ? -3.152 -7.662 1.346 1.00 95.00 89 PRO A CA 1
ATOM 702 C C . PRO A 1 89 ? -2.633 -8.113 -0.024 1.00 95.00 89 PRO A C 1
ATOM 704 O O . PRO A 1 89 ? -3.113 -9.113 -0.550 1.00 95.00 89 PRO A O 1
ATOM 707 N N . ILE A 1 90 ? -1.666 -7.392 -0.595 1.00 94.94 90 ILE A N 1
ATOM 708 C CA . ILE A 1 90 ? -1.079 -7.686 -1.910 1.00 94.94 90 ILE A CA 1
ATOM 709 C C . ILE A 1 90 ? 0.315 -8.306 -1.796 1.00 94.94 90 ILE A C 1
ATOM 711 O O . ILE A 1 90 ? 1.087 -8.288 -2.747 1.00 94.94 90 ILE A O 1
ATOM 715 N N . LEU A 1 91 ? 0.649 -8.877 -0.635 1.00 94.62 91 LEU A N 1
ATOM 716 C CA . LEU A 1 91 ? 1.992 -9.385 -0.373 1.00 94.62 91 LEU A CA 1
ATOM 717 C C . LEU A 1 91 ? 2.430 -10.471 -1.366 1.00 94.62 91 LEU A C 1
ATOM 719 O O . LEU A 1 91 ? 3.587 -10.519 -1.767 1.00 94.62 91 LEU A O 1
ATOM 723 N N . SER A 1 92 ? 1.504 -11.338 -1.770 1.00 94.12 92 SER A N 1
ATOM 724 C CA . SER A 1 92 ? 1.766 -12.410 -2.732 1.00 94.12 92 SER A CA 1
ATOM 725 C C . SER A 1 92 ? 1.629 -11.970 -4.189 1.00 94.12 92 SER A C 1
ATOM 727 O O . SER A 1 92 ? 1.754 -12.816 -5.070 1.00 94.12 92 SER A O 1
ATOM 729 N N . TRP A 1 93 ? 1.289 -10.703 -4.450 1.00 95.69 93 TRP A N 1
ATOM 730 C CA . TRP A 1 93 ? 1.058 -10.233 -5.808 1.00 95.69 93 TRP A CA 1
ATOM 731 C C . TRP A 1 93 ? 2.380 -9.946 -6.501 1.00 95.69 93 TRP A C 1
ATOM 733 O O . TRP A 1 93 ? 3.221 -9.200 -5.997 1.00 95.69 93 TRP A O 1
ATOM 743 N N . ASN A 1 94 ? 2.534 -10.479 -7.705 1.00 94.12 94 ASN A N 1
ATOM 744 C CA . ASN A 1 94 ? 3.603 -10.061 -8.598 1.00 94.12 94 ASN A CA 1
ATOM 745 C C . ASN A 1 94 ? 3.225 -8.770 -9.347 1.00 94.12 94 ASN A C 1
ATOM 747 O O . ASN A 1 94 ? 2.069 -8.343 -9.371 1.00 94.12 94 ASN A O 1
ATOM 751 N N . TYR A 1 95 ? 4.214 -8.160 -9.999 1.00 92.00 95 TYR A N 1
ATOM 752 C CA . TYR A 1 95 ? 4.052 -6.912 -10.748 1.00 92.00 95 TYR A CA 1
ATOM 753 C C . TYR A 1 95 ? 2.895 -6.973 -11.758 1.00 92.00 95 TYR A C 1
ATOM 755 O O . TYR A 1 95 ? 2.074 -6.064 -11.840 1.00 92.00 95 TYR A O 1
ATOM 763 N N . ARG A 1 96 ? 2.764 -8.088 -12.485 1.00 94.69 96 ARG A N 1
ATOM 764 C CA . ARG A 1 96 ? 1.707 -8.270 -13.485 1.00 94.69 96 ARG A CA 1
ATOM 765 C C . ARG A 1 96 ? 0.315 -8.326 -12.858 1.00 94.69 96 ARG A C 1
ATOM 767 O O . ARG A 1 96 ? -0.633 -7.835 -13.458 1.00 94.69 96 ARG A O 1
ATOM 774 N N . GLU A 1 97 ? 0.169 -8.917 -11.677 1.00 96.00 97 GLU A N 1
ATOM 775 C CA . GLU A 1 97 ? -1.117 -8.967 -10.972 1.00 96.00 97 GLU A CA 1
ATOM 776 C C . GLU A 1 97 ? -1.586 -7.574 -10.540 1.00 96.00 97 GLU A C 1
ATOM 778 O O . GLU A 1 97 ? -2.772 -7.270 -10.676 1.00 96.00 97 GLU A O 1
ATOM 783 N N . VAL A 1 98 ? -0.658 -6.706 -10.122 1.00 94.12 98 VAL A N 1
ATOM 784 C CA . VAL A 1 98 ? -0.952 -5.295 -9.823 1.00 94.12 98 VAL A CA 1
ATOM 785 C C . VAL A 1 98 ? -1.492 -4.585 -11.062 1.00 94.12 98 VAL A C 1
ATOM 787 O O . VAL A 1 98 ? -2.581 -4.011 -11.012 1.00 94.12 98 VAL A O 1
ATOM 790 N N . TRP A 1 99 ? -0.782 -4.677 -12.188 1.00 93.31 99 TRP A N 1
ATOM 791 C CA . TRP A 1 99 ? -1.198 -4.034 -13.437 1.00 93.31 99 TRP A CA 1
ATOM 792 C C . TRP A 1 99 ? -2.524 -4.566 -13.962 1.00 93.31 99 TRP A C 1
ATOM 794 O O . TRP A 1 99 ? -3.427 -3.780 -14.242 1.00 93.31 99 TRP A O 1
ATOM 804 N N . ASN A 1 100 ? -2.695 -5.890 -13.984 1.00 95.38 100 ASN A N 1
ATOM 805 C CA . ASN A 1 100 ? -3.952 -6.513 -14.387 1.00 95.38 100 ASN A CA 1
ATOM 806 C C . ASN A 1 100 ? -5.134 -5.992 -13.555 1.00 95.38 100 ASN A C 1
ATOM 808 O O . ASN A 1 100 ? -6.228 -5.822 -14.087 1.00 95.38 100 ASN A O 1
ATOM 812 N N . PHE A 1 101 ? -4.950 -5.767 -12.250 1.00 94.69 101 PHE A N 1
ATOM 813 C CA . PHE A 1 101 ? -6.001 -5.227 -11.391 1.00 94.69 101 PHE A CA 1
ATOM 814 C C . PHE A 1 101 ? -6.319 -3.768 -11.727 1.00 94.69 101 PHE A C 1
ATOM 816 O O . PHE A 1 101 ? -7.489 -3.429 -11.906 1.00 94.69 101 PHE A O 1
ATOM 823 N N . ILE A 1 102 ? -5.294 -2.920 -11.841 1.00 92.00 102 ILE A N 1
ATOM 824 C CA . ILE A 1 102 ? -5.445 -1.500 -12.185 1.00 92.00 102 ILE A CA 1
ATOM 825 C C . ILE A 1 102 ? -6.192 -1.351 -13.516 1.00 92.00 102 ILE A C 1
ATOM 827 O O . ILE A 1 102 ? -7.176 -0.615 -13.584 1.00 92.00 102 ILE A O 1
ATOM 831 N N . GLU A 1 103 ? -5.778 -2.093 -14.544 1.00 91.31 103 GLU A N 1
ATOM 832 C CA . GLU A 1 103 ? -6.398 -2.080 -15.872 1.00 91.31 103 GLU A CA 1
ATOM 833 C C . GLU A 1 103 ? -7.829 -2.624 -15.843 1.00 91.31 103 GLU A C 1
ATOM 835 O O . GLU A 1 103 ? -8.752 -1.986 -16.349 1.00 91.31 103 GLU A O 1
ATOM 840 N N . ARG A 1 104 ? -8.046 -3.783 -15.204 1.00 95.75 104 ARG A N 1
ATOM 841 C CA . ARG A 1 104 ? -9.365 -4.433 -15.133 1.00 95.75 104 ARG A CA 1
ATOM 842 C C . ARG A 1 104 ? -10.428 -3.537 -14.508 1.00 95.75 104 ARG A C 1
ATOM 844 O O . ARG A 1 104 ? -11.590 -3.623 -14.902 1.00 95.75 104 ARG A O 1
ATOM 851 N N . TYR A 1 105 ? -10.050 -2.730 -13.520 1.00 95.19 105 TYR A N 1
ATOM 852 C CA . TYR A 1 105 ? -10.963 -1.834 -12.811 1.00 95.19 105 TYR A CA 1
ATOM 853 C C . TYR A 1 105 ? -10.871 -0.377 -13.270 1.00 95.19 105 TYR A C 1
ATOM 855 O O . TYR A 1 105 ? -11.531 0.472 -12.674 1.00 95.19 105 TYR A O 1
ATOM 863 N N . ASN A 1 106 ? -10.108 -0.098 -14.332 1.00 90.50 106 ASN A N 1
ATOM 864 C CA . ASN A 1 106 ? -9.919 1.236 -14.897 1.00 90.50 106 ASN A CA 1
ATOM 865 C C . ASN A 1 106 ? -9.562 2.278 -13.821 1.00 90.50 106 ASN A C 1
ATOM 867 O O . ASN A 1 106 ? -10.192 3.331 -13.713 1.00 90.50 106 ASN A O 1
ATOM 871 N N . ILE A 1 107 ? -8.602 1.921 -12.964 1.00 88.69 107 ILE A N 1
ATOM 872 C CA . IL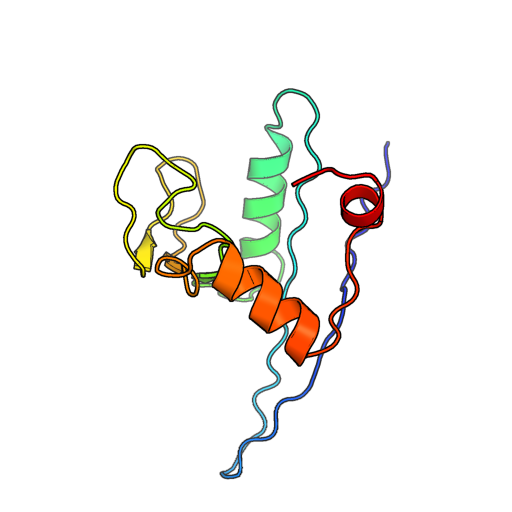E A 1 107 ? -8.122 2.784 -11.884 1.00 88.69 107 ILE A CA 1
ATOM 873 C C . ILE A 1 107 ? -7.202 3.844 -12.487 1.00 88.69 107 ILE A C 1
ATOM 875 O O . ILE A 1 107 ? -6.274 3.502 -13.218 1.00 88.69 107 ILE A O 1
ATOM 879 N N . ASP A 1 108 ? -7.441 5.112 -12.144 1.00 88.25 108 ASP A N 1
ATOM 880 C CA . ASP A 1 108 ? -6.604 6.231 -12.580 1.00 88.25 108 ASP A CA 1
ATOM 881 C C . ASP A 1 108 ? -5.137 6.004 -12.184 1.00 88.25 108 ASP A C 1
ATOM 883 O O . ASP A 1 108 ? -4.817 5.733 -11.021 1.00 88.25 108 ASP A O 1
ATOM 887 N N . GLN A 1 109 ? -4.243 6.131 -13.161 1.00 84.88 109 GLN A N 1
ATOM 888 C CA . GLN A 1 109 ? -2.818 5.853 -13.005 1.00 84.88 109 GLN A CA 1
ATOM 889 C C . GLN A 1 109 ? -2.009 7.144 -12.856 1.00 84.88 109 GLN A C 1
ATOM 891 O O . GLN A 1 109 ? -2.415 8.224 -13.287 1.00 84.88 109 GLN A O 1
ATOM 896 N N . CYS A 1 110 ? -0.822 7.033 -12.257 1.00 86.44 110 CYS A N 1
ATOM 897 C CA . CYS A 1 110 ? 0.140 8.130 -12.256 1.00 86.44 110 CYS A CA 1
ATOM 898 C C . CYS A 1 110 ? 0.708 8.326 -13.669 1.00 86.44 110 CYS A C 1
ATOM 900 O O . CYS A 1 110 ? 1.226 7.380 -14.257 1.00 86.44 110 CYS A O 1
ATOM 902 N N . GLN A 1 111 ? 0.684 9.559 -14.183 1.00 87.12 111 GLN A N 1
ATOM 903 C CA . GLN A 1 111 ? 1.164 9.891 -15.536 1.00 87.12 111 GLN A CA 1
ATOM 904 C C . GLN A 1 111 ? 2.633 9.515 -15.783 1.00 87.12 111 GLN A C 1
ATOM 906 O O . GLN A 1 111 ? 3.038 9.327 -16.925 1.00 87.12 111 GLN A O 1
ATOM 911 N N . LEU A 1 112 ? 3.441 9.362 -14.729 1.00 83.31 112 LEU A N 1
ATOM 912 C CA . LEU A 1 112 ? 4.826 8.907 -14.863 1.00 83.31 112 LEU A CA 1
ATOM 913 C C . LEU A 1 112 ? 4.927 7.505 -15.484 1.00 83.31 112 LEU A C 1
ATOM 915 O O . LEU A 1 112 ? 5.897 7.226 -16.182 1.00 83.31 112 LEU A O 1
ATOM 919 N N . TYR A 1 113 ? 3.923 6.645 -15.302 1.00 86.38 113 TYR A N 1
ATOM 920 C CA . TYR A 1 113 ? 3.913 5.323 -15.930 1.00 86.38 113 TYR A CA 1
ATOM 921 C C . TYR A 1 113 ? 3.796 5.407 -17.458 1.00 86.38 113 TYR A C 1
ATOM 923 O O . TYR A 1 113 ? 4.457 4.654 -18.169 1.00 86.38 113 TYR A O 1
ATOM 931 N N . GLU A 1 114 ? 3.062 6.393 -17.986 1.00 83.44 114 GLU A N 1
ATOM 932 C CA . GLU A 1 114 ? 3.012 6.668 -19.432 1.00 83.44 114 GLU A CA 1
ATOM 933 C C . GLU A 1 114 ? 4.360 7.177 -19.970 1.00 83.44 114 GLU A C 1
ATOM 935 O O . GLU A 1 114 ? 4.661 7.043 -21.155 1.00 83.44 114 GLU A O 1
ATOM 940 N N . MET A 1 115 ? 5.200 7.733 -19.093 1.00 89.12 115 MET A N 1
ATOM 941 C CA . MET A 1 115 ? 6.542 8.220 -19.417 1.00 89.12 115 MET A CA 1
ATOM 942 C C . MET A 1 115 ? 7.625 7.133 -19.308 1.00 89.12 115 MET A C 1
ATOM 944 O O . MET A 1 115 ? 8.805 7.437 -19.481 1.00 89.12 115 MET A O 1
ATOM 948 N N . GLY A 1 116 ? 7.253 5.879 -19.030 1.00 86.31 116 GLY A N 1
ATOM 949 C CA . GLY A 1 116 ? 8.178 4.743 -18.970 1.00 86.31 116 GLY A CA 1
ATOM 950 C C . GLY A 1 116 ? 8.825 4.498 -17.605 1.00 86.31 116 GLY A C 1
ATOM 951 O O . GLY A 1 116 ? 9.767 3.712 -17.523 1.00 86.31 116 GLY A O 1
ATOM 952 N N . PHE A 1 117 ? 8.340 5.140 -16.538 1.00 86.44 117 PHE A N 1
ATOM 953 C CA . PHE A 1 117 ? 8.686 4.741 -15.171 1.00 86.44 117 PHE A CA 1
ATOM 954 C C . PHE A 1 117 ? 7.949 3.443 -14.823 1.00 86.44 117 PHE A C 1
ATOM 956 O O . PHE A 1 117 ? 6.811 3.265 -15.246 1.00 86.44 117 PHE A O 1
ATOM 963 N N . THR A 1 118 ? 8.580 2.544 -14.065 1.00 78.94 118 THR A N 1
ATOM 964 C CA . THR A 1 118 ? 8.019 1.230 -13.693 1.00 78.94 118 THR A CA 1
ATOM 965 C C . THR A 1 118 ? 8.257 0.908 -12.239 1.00 78.94 118 THR A C 1
ATOM 967 O O . THR A 1 118 ? 9.395 1.173 -11.788 1.00 78.94 118 THR A O 1
#

InterPro domains:
  IPR002500 Phosphoadenosine phosphosulphate reductase domain [PF01507] (54-118)
  IPR014729 Rossmann-like alpha/beta/alpha sandwich fold [G3DSA:3.40.50.620] (1-118)